Protein AF-A0A929RMU0-F1 (afdb_monomer_lite)

Sequence (120 aa):
MSVSWNREEVKRAIDKAASASETLYSAGVWAPDSGSRHQDKLVSKVTSMTMALGKASTIMSKISYALTNADNSFANADDQNAVNVQLAEQFNDDMNAKNSGHVPVGVCHPIPQVTTSSQE

Organism: NCBI:txid1852361

Structure (mmCIF, N/CA/C/O backbone):
data_AF-A0A929RMU0-F1
#
_entry.id   AF-A0A929RMU0-F1
#
loop_
_atom_site.group_PDB
_atom_site.id
_atom_site.type_symbol
_atom_site.label_atom_id
_atom_site.label_alt_id
_atom_site.label_comp_id
_atom_site.label_asym_id
_atom_site.label_entity_id
_atom_site.label_seq_id
_atom_site.pdbx_PDB_ins_code
_atom_site.Cartn_x
_atom_site.Cartn_y
_atom_site.Cartn_z
_atom_site.occupancy
_atom_site.B_iso_or_equiv
_atom_site.auth_seq_id
_atom_site.auth_comp_id
_atom_site.auth_asym_id
_atom_site.auth_atom_id
_atom_site.pdbx_PDB_model_num
ATOM 1 N N . MET A 1 1 ? -13.234 -19.317 8.347 1.00 40.62 1 MET A N 1
ATOM 2 C CA . MET A 1 1 ? -11.845 -18.835 8.492 1.00 40.62 1 MET A CA 1
ATOM 3 C C . MET A 1 1 ? -11.945 -17.405 9.003 1.00 40.62 1 MET A C 1
ATOM 5 O O . MET A 1 1 ? -12.429 -16.560 8.265 1.00 40.62 1 MET A O 1
ATOM 9 N N . SER A 1 2 ? -11.663 -17.158 10.284 1.00 51.72 2 SER A N 1
ATOM 10 C CA . SER A 1 2 ? -11.689 -15.803 10.849 1.00 51.72 2 SER A CA 1
ATOM 11 C C . SER A 1 2 ? -10.374 -15.115 10.505 1.00 51.72 2 SER A C 1
ATOM 13 O O . SER A 1 2 ? -9.311 -15.597 10.890 1.00 51.72 2 SER A O 1
ATOM 15 N N . VAL A 1 3 ? -10.435 -14.020 9.756 1.00 58.16 3 VAL A N 1
ATOM 16 C CA . VAL A 1 3 ? -9.270 -13.156 9.548 1.00 58.16 3 VAL A CA 1
ATOM 17 C C . VAL A 1 3 ? -9.005 -12.444 10.873 1.00 58.16 3 VAL A C 1
ATOM 19 O O . VAL A 1 3 ? -9.834 -11.655 11.316 1.00 58.16 3 VAL A O 1
ATOM 22 N N . SER A 1 4 ? -7.891 -12.753 11.537 1.00 71.88 4 SER A N 1
ATOM 23 C CA . SER A 1 4 ? -7.443 -12.009 12.717 1.00 71.88 4 SER A CA 1
ATOM 24 C C . SER A 1 4 ? -6.685 -10.765 12.256 1.00 71.88 4 SER A C 1
ATOM 26 O O . SER A 1 4 ? -5.638 -10.889 11.619 1.00 71.88 4 SER A O 1
ATOM 28 N N . TRP A 1 5 ? -7.209 -9.575 12.548 1.00 79.62 5 TRP A N 1
ATOM 29 C CA . TRP A 1 5 ? -6.548 -8.313 12.212 1.00 79.62 5 TRP A CA 1
ATOM 30 C C . TRP A 1 5 ? -5.328 -8.099 13.117 1.00 79.62 5 TRP A C 1
ATOM 32 O O . TRP A 1 5 ? -5.475 -7.920 14.323 1.00 79.62 5 TRP A O 1
ATOM 42 N N . ASN A 1 6 ? -4.119 -8.122 12.550 1.00 88.50 6 ASN A N 1
ATOM 43 C CA . ASN A 1 6 ? -2.897 -7.752 13.263 1.00 88.50 6 ASN A CA 1
ATOM 44 C C . ASN A 1 6 ? -2.457 -6.352 12.826 1.00 88.50 6 ASN A C 1
ATOM 46 O O . ASN A 1 6 ? -1.899 -6.171 11.743 1.00 88.50 6 ASN A O 1
ATOM 50 N N . ARG A 1 7 ? -2.680 -5.364 13.696 1.00 86.44 7 ARG A N 1
ATOM 51 C CA . ARG A 1 7 ? -2.398 -3.952 13.408 1.00 86.44 7 ARG A CA 1
ATOM 52 C C . ARG A 1 7 ? -0.941 -3.694 13.024 1.00 86.44 7 ARG A C 1
ATOM 54 O O . ARG A 1 7 ? -0.669 -2.903 12.124 1.00 86.44 7 ARG A O 1
ATOM 61 N N . GLU A 1 8 ? 0.011 -4.354 13.679 1.00 90.94 8 GLU A N 1
ATOM 62 C CA . GLU A 1 8 ? 1.426 -4.163 13.358 1.00 90.94 8 GLU A CA 1
ATOM 63 C C . GLU A 1 8 ? 1.779 -4.716 11.980 1.00 90.94 8 GLU A C 1
ATOM 65 O O . GLU A 1 8 ? 2.540 -4.099 11.235 1.00 90.94 8 GLU A O 1
ATOM 70 N N . GLU A 1 9 ? 1.234 -5.881 11.637 1.00 92.12 9 GLU A N 1
ATOM 71 C CA . GLU A 1 9 ? 1.439 -6.490 10.328 1.00 92.12 9 GLU A CA 1
ATOM 72 C C . GLU A 1 9 ? 0.846 -5.618 9.219 1.00 92.12 9 GLU A C 1
ATOM 74 O O . GLU A 1 9 ? 1.515 -5.353 8.217 1.00 92.12 9 GLU A O 1
ATOM 79 N N . VAL A 1 10 ? -0.363 -5.096 9.437 1.00 93.38 10 VAL A N 1
ATOM 80 C CA . VAL A 1 10 ? -1.028 -4.186 8.501 1.00 93.38 10 VAL A CA 1
ATOM 81 C C . VAL A 1 10 ? -0.234 -2.898 8.333 1.00 93.38 10 VAL A C 1
ATOM 83 O O . VAL A 1 10 ? 0.017 -2.486 7.201 1.00 93.38 10 VAL A O 1
ATOM 86 N N . LYS A 1 11 ? 0.240 -2.293 9.426 1.00 94.62 11 LYS A N 1
ATOM 87 C CA . LYS A 1 11 ? 1.075 -1.089 9.357 1.00 94.62 11 LYS A CA 1
ATOM 88 C C . LYS A 1 11 ? 2.351 -1.328 8.550 1.00 94.62 11 LYS A C 1
ATOM 90 O O . LYS A 1 11 ? 2.655 -0.564 7.638 1.00 94.62 11 LYS A O 1
ATOM 95 N N . ARG A 1 12 ? 3.050 -2.441 8.797 1.00 96.50 12 ARG A N 1
ATOM 96 C CA . ARG A 1 12 ? 4.227 -2.826 7.999 1.00 96.50 12 ARG A CA 1
ATOM 97 C C . ARG A 1 12 ? 3.878 -3.024 6.521 1.00 96.50 12 ARG A C 1
ATOM 99 O O . ARG A 1 12 ? 4.701 -2.717 5.661 1.00 96.50 12 ARG A O 1
ATOM 106 N N . ALA A 1 13 ? 2.698 -3.556 6.207 1.00 96.31 13 ALA A N 1
ATOM 107 C CA . ALA A 1 13 ? 2.243 -3.719 4.829 1.00 96.31 13 ALA A CA 1
ATOM 108 C C . ALA A 1 13 ? 1.939 -2.370 4.150 1.00 96.31 13 ALA A C 1
ATOM 110 O O . ALA A 1 13 ? 2.340 -2.180 3.001 1.00 96.31 13 ALA A O 1
ATOM 111 N N . ILE A 1 14 ? 1.309 -1.426 4.861 1.00 97.69 14 ILE A N 1
ATOM 112 C CA . ILE A 1 14 ? 1.064 -0.048 4.396 1.00 97.69 14 ILE A CA 1
ATOM 113 C C . ILE A 1 14 ? 2.385 0.631 4.028 1.00 97.69 14 ILE A C 1
ATOM 115 O O . ILE A 1 14 ? 2.512 1.138 2.909 1.00 97.69 14 ILE A O 1
ATOM 119 N N . ASP A 1 15 ? 3.370 0.580 4.930 1.00 97.81 15 ASP A N 1
ATOM 120 C CA . ASP A 1 15 ? 4.678 1.220 4.749 1.00 97.81 15 ASP A CA 1
ATOM 121 C C . ASP A 1 15 ? 5.444 0.606 3.568 1.00 97.81 15 ASP A C 1
ATOM 123 O O . ASP A 1 15 ? 5.983 1.319 2.719 1.00 97.81 15 ASP A O 1
ATOM 127 N N . LYS A 1 16 ? 5.441 -0.730 3.453 1.00 98.19 16 LYS A N 1
ATOM 128 C CA . LYS A 1 16 ? 6.063 -1.435 2.321 1.00 98.19 16 LYS A CA 1
ATOM 129 C C . LYS A 1 16 ? 5.406 -1.077 0.992 1.00 98.19 16 LYS A C 1
ATOM 131 O O . LYS A 1 16 ? 6.114 -0.868 0.011 1.00 98.19 16 LYS A O 1
ATOM 136 N N . ALA A 1 17 ? 4.077 -1.006 0.946 1.00 98.12 17 ALA A N 1
ATOM 137 C CA . ALA A 1 17 ? 3.351 -0.641 -0.266 1.00 98.12 17 ALA A CA 1
ATOM 138 C C . ALA A 1 17 ? 3.621 0.822 -0.663 1.00 98.12 17 ALA A C 1
ATOM 140 O O . ALA A 1 17 ? 3.871 1.100 -1.836 1.00 98.12 17 ALA A O 1
ATOM 141 N N . ALA A 1 18 ? 3.653 1.746 0.301 1.00 97.94 18 ALA A N 1
ATOM 142 C CA . ALA A 1 18 ? 4.003 3.144 0.053 1.00 97.94 18 ALA A CA 1
ATOM 143 C C . ALA A 1 18 ? 5.439 3.282 -0.485 1.00 97.94 18 ALA A C 1
ATOM 145 O O . ALA A 1 18 ? 5.655 3.883 -1.537 1.00 97.94 18 ALA A O 1
ATOM 146 N N . SER A 1 19 ? 6.407 2.638 0.171 1.00 97.94 19 SER A N 1
ATOM 147 C CA . SER A 1 19 ? 7.813 2.647 -0.252 1.00 97.94 19 SER A CA 1
ATOM 148 C C . SER A 1 19 ? 8.018 2.006 -1.630 1.00 97.94 19 SER A C 1
ATOM 150 O O . SER A 1 19 ? 8.741 2.546 -2.472 1.00 97.94 19 SER A O 1
ATOM 152 N N . ALA A 1 20 ? 7.342 0.887 -1.914 1.00 97.81 20 ALA A N 1
ATOM 153 C CA . ALA A 1 20 ? 7.379 0.255 -3.230 1.00 97.81 20 ALA A CA 1
ATOM 154 C C . ALA A 1 20 ? 6.796 1.174 -4.313 1.00 97.81 20 ALA A C 1
ATOM 156 O O . ALA A 1 20 ? 7.366 1.280 -5.398 1.00 97.81 20 ALA A O 1
ATOM 157 N N . SER A 1 21 ? 5.694 1.870 -4.016 1.00 98.00 21 SER A N 1
ATOM 158 C CA . SER A 1 21 ? 5.101 2.855 -4.923 1.00 98.00 21 SER A CA 1
ATOM 159 C C . SER A 1 21 ? 6.102 3.947 -5.301 1.00 98.00 21 SER A C 1
ATOM 161 O O . SER A 1 21 ? 6.275 4.234 -6.487 1.00 98.00 21 SER A O 1
ATOM 163 N N . GLU A 1 22 ? 6.776 4.531 -4.313 1.00 97.31 22 GLU A N 1
ATOM 164 C CA . GLU A 1 22 ? 7.763 5.594 -4.516 1.00 97.31 22 GLU A CA 1
ATOM 165 C C . GLU A 1 22 ? 9.000 5.099 -5.276 1.00 97.31 22 GLU A C 1
ATOM 167 O O . GLU A 1 22 ? 9.452 5.738 -6.230 1.00 97.31 22 GLU A O 1
ATOM 172 N N . THR A 1 23 ? 9.498 3.913 -4.927 1.00 97.25 23 THR A N 1
ATOM 173 C CA . THR A 1 23 ? 10.652 3.294 -5.596 1.00 97.25 23 THR A CA 1
ATOM 174 C C . THR A 1 23 ? 10.357 3.031 -7.073 1.00 97.25 23 THR A C 1
ATOM 176 O O . THR A 1 23 ? 11.158 3.354 -7.946 1.00 97.25 23 THR A O 1
ATOM 179 N N . LEU A 1 24 ? 9.181 2.480 -7.382 1.00 96.38 24 LEU A N 1
ATOM 180 C CA . LEU A 1 24 ? 8.775 2.190 -8.759 1.00 96.38 24 LEU A CA 1
ATOM 181 C C . LEU A 1 24 ? 8.549 3.464 -9.579 1.00 96.38 24 LEU A C 1
ATOM 183 O O . LEU A 1 24 ? 8.860 3.482 -10.768 1.00 96.38 24 LEU A O 1
ATOM 187 N N . TYR A 1 25 ? 8.028 4.523 -8.955 1.00 93.69 25 TYR A N 1
ATOM 188 C CA . TYR A 1 25 ? 7.832 5.816 -9.610 1.00 93.69 25 TYR A CA 1
ATOM 189 C C . TYR A 1 25 ? 9.163 6.503 -9.942 1.00 93.69 25 TYR A C 1
ATOM 191 O O . TYR A 1 25 ? 9.326 7.062 -11.024 1.00 93.69 25 TYR A O 1
ATOM 199 N N . SER A 1 26 ? 10.128 6.431 -9.023 1.00 93.56 26 SER A N 1
ATOM 2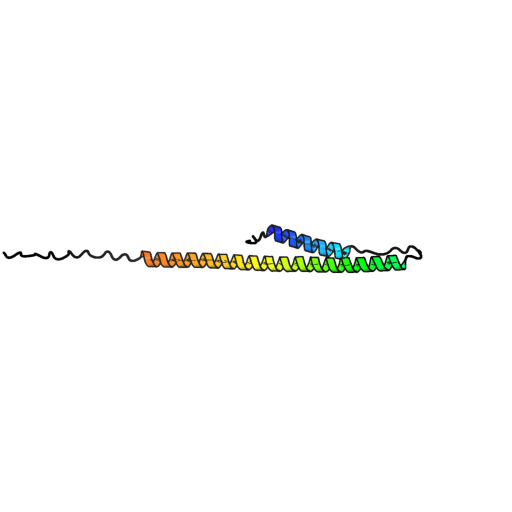00 C CA . SER A 1 26 ? 11.425 7.112 -9.127 1.00 93.56 26 SER A CA 1
ATOM 201 C C . SER A 1 26 ? 12.496 6.333 -9.897 1.00 93.56 26 SER A C 1
ATOM 203 O O . SER A 1 26 ? 13.537 6.902 -10.216 1.00 93.56 26 SER A O 1
ATOM 205 N N . ALA A 1 27 ? 12.245 5.068 -10.254 1.00 91.44 27 ALA A N 1
ATOM 206 C CA . ALA A 1 27 ? 13.218 4.186 -10.904 1.00 91.44 27 ALA A CA 1
ATOM 207 C C . ALA A 1 27 ? 13.830 4.733 -12.213 1.00 91.44 27 ALA A C 1
ATOM 209 O O . ALA A 1 27 ? 14.896 4.270 -12.606 1.00 91.44 27 ALA A O 1
ATOM 210 N N . GLY A 1 28 ? 13.177 5.693 -12.886 1.00 80.19 28 GLY A N 1
ATOM 211 C CA . GLY A 1 28 ? 13.796 6.527 -13.924 1.00 80.19 28 GLY A CA 1
ATOM 212 C C . GLY A 1 28 ? 14.553 5.750 -15.008 1.00 80.19 28 GLY A C 1
ATOM 213 O O . GLY A 1 28 ? 15.761 5.913 -15.161 1.00 80.19 28 GLY A O 1
ATOM 214 N N . VAL A 1 29 ? 13.864 4.892 -15.766 1.00 88.31 29 VAL A N 1
ATOM 215 C CA . VAL A 1 29 ? 14.499 4.106 -16.838 1.00 88.31 29 VAL A CA 1
ATOM 216 C C . VAL A 1 29 ? 14.550 4.919 -18.132 1.00 88.31 29 VAL A C 1
ATOM 218 O O . VAL A 1 29 ? 13.526 5.427 -18.593 1.00 88.31 29 VAL A O 1
ATOM 221 N N . TRP A 1 30 ? 15.733 5.009 -18.744 1.00 90.06 30 TRP A N 1
ATOM 222 C CA . TRP A 1 30 ? 15.955 5.710 -20.009 1.00 90.06 30 TRP A CA 1
ATOM 223 C C . TRP A 1 30 ? 16.803 4.869 -20.973 1.00 90.06 30 TRP A C 1
ATOM 225 O O . TRP A 1 30 ? 17.558 3.986 -20.565 1.00 90.06 30 TRP A O 1
ATOM 235 N N . ALA A 1 31 ? 16.622 5.108 -22.273 1.00 90.62 31 ALA A N 1
ATOM 236 C CA . ALA A 1 31 ? 17.355 4.419 -23.326 1.00 90.62 31 ALA A CA 1
ATOM 237 C C . ALA A 1 31 ? 18.589 5.247 -23.712 1.00 90.62 31 ALA A C 1
ATOM 239 O O . ALA A 1 31 ? 18.405 6.383 -24.155 1.00 90.62 31 ALA A O 1
ATOM 240 N N . PRO A 1 32 ? 19.817 4.708 -23.599 1.00 91.06 32 PRO A N 1
ATOM 241 C CA . PRO A 1 32 ? 21.001 5.388 -24.100 1.00 91.06 32 PRO A CA 1
ATOM 242 C C . PRO A 1 32 ? 20.949 5.567 -25.608 1.00 91.06 32 PRO A C 1
ATOM 244 O O . PRO A 1 32 ? 20.440 4.701 -26.324 1.00 91.06 32 PRO A O 1
ATOM 247 N N . ASP A 1 33 ? 21.487 6.688 -26.085 1.00 91.25 33 ASP A N 1
ATOM 248 C CA . ASP A 1 33 ? 21.743 6.853 -27.507 1.00 91.25 33 ASP A CA 1
ATOM 249 C C . ASP A 1 33 ? 22.948 5.992 -27.885 1.00 91.25 33 ASP A C 1
ATOM 251 O O . ASP A 1 33 ? 24.070 6.209 -27.426 1.00 91.25 33 ASP A O 1
ATOM 255 N N . SER A 1 34 ? 22.679 4.947 -28.659 1.00 90.12 34 SER A N 1
ATOM 256 C CA . SER A 1 34 ? 23.677 3.965 -29.069 1.00 90.12 34 SER A CA 1
ATOM 257 C C . SER A 1 34 ? 24.150 4.159 -30.507 1.00 90.12 34 SER A C 1
ATOM 259 O O . SER A 1 34 ? 25.047 3.436 -30.939 1.00 90.12 34 SER A O 1
ATOM 261 N N . GLY A 1 35 ? 23.511 5.045 -31.288 1.00 89.88 35 GLY A N 1
ATOM 262 C CA . GLY A 1 35 ? 23.730 5.151 -32.738 1.00 89.88 35 GLY A CA 1
ATOM 263 C C . GLY A 1 35 ? 23.427 3.863 -33.527 1.00 89.88 35 GLY A C 1
ATOM 264 O O . GLY A 1 35 ? 23.720 3.767 -34.718 1.00 89.88 35 GLY A O 1
ATOM 265 N N . SER A 1 36 ? 22.864 2.841 -32.877 1.00 94.81 36 SER A N 1
ATOM 266 C CA . SER A 1 36 ? 22.574 1.546 -33.483 1.00 94.81 36 SER A CA 1
ATOM 267 C C . SER A 1 36 ? 21.345 1.622 -34.382 1.00 94.81 36 SER A C 1
ATOM 269 O O . SER A 1 36 ? 20.349 2.254 -34.039 1.00 94.81 36 SER A O 1
ATOM 271 N N . ARG A 1 37 ? 21.316 0.822 -35.456 1.00 94.12 37 ARG A N 1
ATOM 272 C CA . ARG A 1 37 ? 20.089 0.562 -36.243 1.00 94.12 37 ARG A CA 1
ATOM 273 C C . ARG A 1 37 ? 18.921 0.006 -35.408 1.00 94.12 37 ARG A C 1
ATOM 275 O O . ARG A 1 37 ? 17.807 -0.118 -35.900 1.00 94.12 37 ARG A O 1
ATOM 282 N N . HIS A 1 38 ? 19.191 -0.426 -34.176 1.00 95.50 38 HIS A N 1
ATOM 283 C CA . HIS A 1 38 ? 18.200 -0.942 -33.236 1.00 95.50 38 HIS A CA 1
ATOM 284 C C . HIS A 1 38 ? 17.771 0.091 -32.176 1.00 95.50 38 HIS A C 1
ATOM 286 O O . HIS A 1 38 ? 17.031 -0.282 -31.265 1.00 95.50 38 HIS A O 1
ATOM 292 N N . GLN A 1 39 ? 18.195 1.359 -32.290 1.00 95.94 39 GLN A N 1
ATOM 293 C CA . GLN A 1 39 ? 17.890 2.432 -31.336 1.00 95.94 39 GLN A CA 1
ATOM 294 C C . GLN A 1 39 ? 16.382 2.579 -31.095 1.00 95.94 39 GLN A C 1
ATOM 296 O O . GLN A 1 39 ? 15.942 2.524 -29.951 1.00 95.94 39 GLN A O 1
ATOM 301 N N . ASP A 1 40 ? 15.571 2.636 -32.152 1.00 95.62 40 ASP A N 1
ATOM 302 C CA . ASP A 1 40 ? 14.114 2.792 -32.025 1.00 95.62 40 ASP A CA 1
ATOM 303 C C . ASP A 1 40 ? 13.464 1.633 -31.258 1.00 95.62 40 ASP A C 1
ATOM 305 O O . ASP A 1 40 ? 12.555 1.818 -30.444 1.00 95.62 40 ASP A O 1
ATOM 309 N N . LYS A 1 41 ? 13.973 0.411 -31.462 1.00 96.19 41 LYS A N 1
ATOM 310 C CA . LYS A 1 41 ? 13.501 -0.780 -30.745 1.00 96.19 41 LYS A CA 1
ATOM 311 C C . LYS A 1 41 ? 13.883 -0.731 -29.264 1.00 96.19 41 LYS A C 1
ATOM 313 O O . LYS A 1 41 ? 13.100 -1.182 -28.427 1.00 96.19 41 LYS A O 1
ATOM 318 N N . LEU A 1 42 ? 15.067 -0.208 -28.938 1.00 95.62 42 LEU A N 1
ATOM 319 C CA . LEU A 1 42 ? 15.502 0.006 -27.558 1.00 95.62 42 LEU A CA 1
ATOM 320 C C . LEU A 1 42 ? 14.633 1.068 -26.872 1.00 95.62 42 LEU A C 1
ATOM 322 O O . LEU A 1 42 ? 14.103 0.802 -25.794 1.00 95.62 42 LEU A O 1
ATOM 326 N N . VAL A 1 43 ? 14.419 2.212 -27.528 1.00 95.88 43 VAL A N 1
ATOM 327 C CA . VAL A 1 43 ? 13.552 3.295 -27.040 1.00 95.88 43 VAL A CA 1
ATOM 328 C C . VAL A 1 43 ? 12.144 2.769 -26.764 1.00 95.88 43 VAL A C 1
ATOM 330 O O . VAL A 1 43 ? 11.653 2.906 -25.648 1.00 95.88 43 VAL A O 1
ATOM 333 N N . SER A 1 44 ? 11.530 2.063 -27.718 1.00 96.00 44 SER A N 1
ATOM 334 C CA . SER A 1 44 ? 10.187 1.489 -27.557 1.00 96.00 44 SER A CA 1
ATOM 335 C C . SER A 1 44 ? 10.076 0.532 -26.357 1.00 96.00 44 SER A C 1
ATOM 337 O O . SER A 1 44 ? 9.101 0.579 -25.594 1.00 96.00 44 SER A O 1
ATOM 339 N N . LYS A 1 45 ? 11.090 -0.320 -26.145 1.00 96.00 45 LYS A N 1
ATOM 340 C CA . LYS A 1 45 ? 11.146 -1.227 -24.988 1.00 96.00 45 LYS A CA 1
ATOM 341 C C . LYS A 1 45 ? 11.259 -0.462 -23.673 1.00 96.00 45 LYS A C 1
ATOM 343 O O . LYS A 1 45 ? 10.514 -0.770 -22.746 1.00 96.00 45 LYS A O 1
ATOM 348 N N . VAL A 1 46 ? 12.139 0.535 -23.604 1.00 95.94 46 VAL A N 1
ATOM 349 C CA . VAL A 1 46 ? 12.294 1.368 -22.407 1.00 95.94 46 VAL A CA 1
ATOM 350 C C . VAL A 1 46 ? 11.009 2.135 -22.105 1.00 95.94 46 VAL A C 1
ATOM 352 O O . VAL A 1 46 ? 10.535 2.070 -20.978 1.00 95.94 46 VAL A O 1
ATOM 355 N N . THR A 1 47 ? 10.367 2.759 -23.097 1.00 94.81 47 THR A N 1
ATOM 356 C CA . THR A 1 47 ? 9.071 3.434 -22.913 1.00 94.81 47 THR A CA 1
ATOM 357 C C . THR A 1 47 ? 8.015 2.482 -22.348 1.00 94.81 47 THR A C 1
ATOM 359 O O . THR A 1 47 ? 7.283 2.833 -21.422 1.00 94.81 47 THR A O 1
ATOM 362 N N . SER A 1 48 ? 7.957 1.251 -22.863 1.00 95.69 48 SER A N 1
ATOM 363 C CA . SER A 1 48 ? 7.032 0.225 -22.368 1.00 95.69 48 SER A CA 1
ATOM 364 C C . SER A 1 48 ? 7.316 -0.163 -20.915 1.00 95.69 48 SER A C 1
ATOM 366 O O . SER A 1 48 ? 6.384 -0.296 -20.121 1.00 95.69 48 SER A O 1
ATOM 368 N N . MET A 1 49 ? 8.593 -0.300 -20.546 1.00 96.44 49 MET A N 1
ATOM 369 C CA . MET A 1 49 ? 9.006 -0.554 -19.163 1.00 96.44 49 MET A CA 1
ATOM 370 C C . MET A 1 49 ? 8.640 0.610 -18.241 1.00 96.44 49 MET A C 1
ATOM 372 O O . MET A 1 49 ? 8.058 0.376 -17.187 1.00 96.44 49 MET A O 1
ATOM 376 N N . THR A 1 50 ? 8.898 1.853 -18.649 1.00 95.19 50 THR A N 1
ATOM 377 C CA . THR A 1 50 ? 8.543 3.051 -17.874 1.00 95.19 50 THR A CA 1
ATOM 378 C C . THR A 1 50 ? 7.039 3.117 -17.606 1.00 95.19 50 THR A C 1
ATOM 380 O O . THR A 1 50 ? 6.620 3.344 -16.472 1.00 95.19 50 THR A O 1
ATOM 383 N N . MET A 1 51 ? 6.203 2.820 -18.608 1.00 94.31 51 MET A N 1
ATOM 384 C CA . MET A 1 51 ? 4.752 2.726 -18.409 1.00 94.31 51 MET A CA 1
ATOM 385 C C . MET A 1 51 ? 4.359 1.602 -17.441 1.00 94.31 51 MET A C 1
ATOM 387 O O . MET A 1 51 ? 3.463 1.785 -16.615 1.00 94.31 51 MET A O 1
ATOM 391 N N . ALA A 1 52 ? 4.999 0.434 -17.538 1.00 96.19 52 ALA A N 1
ATOM 392 C CA . ALA A 1 52 ? 4.727 -0.690 -16.646 1.00 96.19 52 ALA A CA 1
ATOM 393 C C . ALA A 1 52 ? 5.091 -0.363 -15.188 1.00 96.19 52 ALA A C 1
ATOM 395 O O . ALA A 1 52 ? 4.298 -0.639 -14.288 1.00 96.19 52 ALA A O 1
ATOM 396 N N . LEU A 1 53 ? 6.236 0.287 -14.964 1.00 96.94 53 LEU A N 1
ATOM 397 C CA . LEU A 1 53 ? 6.669 0.758 -13.646 1.00 96.94 53 LEU A CA 1
ATOM 398 C C . LEU A 1 53 ? 5.690 1.784 -13.064 1.00 96.94 53 LEU A C 1
ATOM 400 O O . LEU A 1 53 ? 5.275 1.640 -11.916 1.00 96.94 53 LEU A O 1
ATOM 404 N N . GLY A 1 54 ? 5.224 2.747 -13.867 1.00 96.62 54 GLY A N 1
ATOM 405 C CA . GLY A 1 54 ? 4.210 3.717 -13.434 1.00 96.62 54 GLY A CA 1
ATOM 406 C C . GLY A 1 54 ? 2.878 3.066 -13.035 1.00 96.62 54 GLY A C 1
ATOM 407 O O . GLY A 1 54 ? 2.273 3.429 -12.021 1.00 96.62 54 GLY A O 1
ATOM 408 N N . LYS A 1 55 ? 2.434 2.041 -13.777 1.00 96.94 55 LYS A N 1
ATOM 409 C CA . LYS A 1 55 ? 1.242 1.254 -13.414 1.00 96.94 55 LYS A CA 1
ATOM 410 C C . LYS A 1 55 ? 1.446 0.482 -12.111 1.00 96.94 55 LYS A C 1
ATOM 412 O O . LYS A 1 55 ? 0.569 0.514 -11.252 1.00 96.94 55 LYS A O 1
ATOM 417 N N . ALA A 1 56 ? 2.589 -0.183 -11.952 1.00 97.44 56 ALA A N 1
ATOM 418 C CA . ALA A 1 56 ? 2.914 -0.928 -10.739 1.00 97.44 56 ALA A CA 1
ATOM 419 C C . ALA A 1 56 ? 2.989 -0.003 -9.512 1.00 97.44 56 ALA A C 1
ATOM 421 O O . ALA A 1 56 ? 2.406 -0.318 -8.476 1.00 97.44 56 ALA A O 1
ATOM 422 N N . SER A 1 57 ? 3.608 1.172 -9.659 1.00 98.00 57 SER A N 1
ATOM 423 C CA . SER A 1 57 ? 3.623 2.224 -8.640 1.00 98.00 57 SER A CA 1
ATOM 424 C C . SER A 1 57 ? 2.202 2.621 -8.220 1.00 98.00 57 SER A C 1
ATOM 426 O O . SER A 1 57 ? 1.844 2.530 -7.048 1.00 98.00 57 SER A O 1
ATOM 428 N N . THR A 1 58 ? 1.336 2.928 -9.192 1.00 97.75 58 THR A N 1
ATOM 429 C CA . THR A 1 58 ? -0.070 3.288 -8.934 1.00 97.75 58 THR A CA 1
ATOM 430 C C . THR A 1 58 ? -0.824 2.190 -8.176 1.00 97.75 58 THR A C 1
ATOM 432 O O . THR A 1 58 ? -1.615 2.481 -7.279 1.00 97.75 58 THR A O 1
ATOM 435 N N . ILE A 1 59 ? -0.602 0.919 -8.526 1.00 98.19 59 ILE A N 1
ATOM 436 C CA . ILE A 1 59 ? -1.222 -0.221 -7.834 1.00 98.19 59 ILE A CA 1
ATOM 437 C C . ILE A 1 59 ? -0.755 -0.279 -6.376 1.00 98.19 59 ILE A C 1
ATOM 439 O O . ILE A 1 59 ? -1.591 -0.407 -5.483 1.00 98.19 59 ILE A O 1
ATOM 443 N N . MET A 1 60 ? 0.546 -0.134 -6.123 1.00 98.19 60 MET A N 1
ATOM 444 C CA . MET A 1 60 ? 1.098 -0.148 -4.764 1.00 98.19 60 MET A CA 1
ATOM 445 C C . MET A 1 60 ? 0.568 1.013 -3.912 1.00 98.19 60 MET A C 1
ATOM 447 O O . MET A 1 60 ? 0.176 0.799 -2.765 1.00 98.19 60 MET A O 1
ATOM 451 N N . SER A 1 61 ? 0.439 2.211 -4.490 1.00 98.25 61 SER A N 1
ATOM 452 C CA . SER A 1 61 ? -0.206 3.353 -3.828 1.00 98.25 61 SER A CA 1
ATOM 453 C C . SER A 1 61 ? -1.655 3.042 -3.426 1.00 98.25 61 SER A C 1
ATOM 455 O O . SER A 1 61 ? -2.050 3.267 -2.281 1.00 98.25 61 SER A O 1
ATOM 457 N N . LYS A 1 62 ? -2.441 2.438 -4.329 1.00 98.19 62 LYS A N 1
ATOM 458 C CA . LYS A 1 62 ? -3.829 2.038 -4.041 1.00 98.19 62 LYS A CA 1
ATOM 459 C C . LYS A 1 62 ? -3.926 0.971 -2.952 1.00 98.19 62 LYS A C 1
ATOM 461 O O . LYS A 1 62 ? -4.839 1.040 -2.135 1.00 98.19 62 LYS A O 1
ATOM 466 N N . ILE A 1 63 ? -3.002 0.009 -2.925 1.00 97.75 63 ILE A N 1
ATOM 467 C CA . ILE A 1 63 ? -2.933 -1.009 -1.866 1.00 97.75 63 ILE A CA 1
ATOM 468 C C . ILE A 1 63 ? -2.664 -0.345 -0.514 1.00 97.75 63 ILE A C 1
ATOM 470 O O . ILE A 1 63 ? -3.390 -0.606 0.441 1.00 97.75 63 ILE A O 1
ATOM 474 N N . SER A 1 64 ? -1.673 0.549 -0.442 1.00 98.00 64 SER A N 1
ATOM 475 C CA . SER A 1 64 ? -1.351 1.296 0.781 1.00 98.00 64 SER A CA 1
ATOM 476 C C . SER A 1 64 ? -2.563 2.087 1.299 1.00 98.00 64 SER A C 1
ATOM 478 O O . SER A 1 64 ? -2.924 1.993 2.475 1.00 98.00 64 SER A O 1
ATOM 480 N N . TYR A 1 65 ? -3.268 2.781 0.398 1.00 97.75 65 TYR A N 1
ATOM 481 C CA . TYR A 1 65 ? -4.488 3.523 0.721 1.00 97.75 65 TYR A CA 1
ATOM 482 C C . TYR A 1 65 ? -5.619 2.617 1.234 1.00 97.75 65 TYR A C 1
ATOM 484 O O . TYR A 1 65 ? -6.226 2.895 2.267 1.00 97.75 65 TYR A O 1
ATOM 492 N N . ALA A 1 66 ? -5.886 1.505 0.545 1.00 96.00 66 ALA A N 1
ATOM 493 C CA . ALA A 1 66 ? -6.934 0.568 0.940 1.00 96.00 66 ALA A CA 1
ATOM 494 C C . ALA A 1 66 ? -6.659 -0.057 2.317 1.00 96.00 66 ALA A C 1
ATOM 496 O O . ALA A 1 66 ? -7.571 -0.148 3.138 1.00 96.00 66 ALA A O 1
ATOM 497 N N . LEU A 1 67 ? -5.407 -0.435 2.590 1.00 95.62 67 LEU A N 1
ATOM 498 C CA . LEU A 1 67 ? -4.998 -0.971 3.890 1.00 95.62 67 LEU A CA 1
ATOM 499 C C . LEU A 1 67 ? -5.137 0.068 5.006 1.00 95.62 67 LEU A C 1
ATOM 501 O O . LEU A 1 67 ? -5.617 -0.268 6.083 1.00 95.62 67 LEU A O 1
ATOM 505 N N . THR A 1 68 ? -4.793 1.329 4.736 1.00 96.06 68 THR A N 1
ATOM 506 C CA . THR A 1 68 ? -4.978 2.433 5.693 1.00 96.06 68 THR A CA 1
ATOM 507 C C . THR A 1 68 ? -6.451 2.610 6.061 1.00 96.06 68 THR A C 1
ATOM 509 O O . THR A 1 68 ? -6.802 2.704 7.235 1.00 96.06 68 THR A O 1
ATOM 512 N N . ASN A 1 69 ? -7.337 2.606 5.064 1.00 94.88 69 ASN A N 1
ATOM 513 C CA . ASN A 1 69 ? -8.774 2.732 5.303 1.00 94.88 69 ASN A CA 1
ATOM 514 C C . ASN A 1 69 ? -9.347 1.536 6.070 1.00 94.88 69 ASN A C 1
ATOM 516 O O . ASN A 1 69 ? -10.216 1.712 6.928 1.00 94.88 69 ASN A O 1
ATOM 520 N N . ALA A 1 70 ? -8.867 0.329 5.766 1.00 90.94 70 ALA A N 1
ATOM 521 C CA . ALA A 1 70 ? -9.253 -0.865 6.498 1.00 90.94 70 ALA A CA 1
ATOM 522 C C . ALA A 1 70 ? -8.794 -0.786 7.964 1.00 90.94 70 ALA A C 1
ATOM 524 O O . ALA A 1 70 ? -9.618 -1.014 8.844 1.00 90.94 70 ALA A O 1
ATOM 525 N N . ASP A 1 71 ? -7.550 -0.371 8.241 1.00 92.38 71 ASP A N 1
ATOM 526 C CA . ASP A 1 71 ? -7.031 -0.228 9.615 1.00 92.38 71 ASP A CA 1
ATOM 527 C C . ASP A 1 71 ? -7.853 0.759 10.441 1.00 92.38 71 ASP A C 1
ATOM 529 O O . ASP A 1 71 ? -8.276 0.440 11.550 1.00 92.38 71 ASP A O 1
ATOM 533 N N . ASN A 1 72 ? -8.182 1.912 9.857 1.00 91.81 72 ASN A N 1
ATOM 534 C CA . ASN A 1 72 ? -9.043 2.898 10.506 1.00 91.81 72 ASN A CA 1
ATOM 535 C C . ASN A 1 72 ? -10.451 2.345 10.784 1.00 91.81 72 ASN A C 1
ATOM 537 O O . ASN A 1 72 ? -11.028 2.615 11.834 1.00 91.81 72 ASN A O 1
ATOM 541 N N . SER A 1 73 ? -11.010 1.559 9.860 1.00 91.06 73 SER A N 1
ATOM 542 C CA . SER A 1 73 ? -12.341 0.962 10.036 1.00 91.06 73 SER A CA 1
ATOM 543 C C . SER A 1 73 ? -12.349 -0.092 11.142 1.00 91.06 73 SER A C 1
ATOM 545 O O . SER A 1 73 ? -13.289 -0.135 11.932 1.00 91.06 73 SER A O 1
ATOM 547 N N . PHE A 1 74 ? -11.297 -0.914 11.222 1.00 88.50 74 PHE A N 1
ATOM 548 C CA . PHE A 1 74 ? -11.133 -1.888 12.298 1.00 88.50 74 PHE A CA 1
ATOM 549 C C . PHE A 1 74 ? -10.965 -1.208 13.655 1.00 88.50 74 PHE A C 1
ATOM 551 O O . PHE A 1 74 ? -11.643 -1.605 14.595 1.00 88.50 74 PHE A O 1
ATOM 558 N N . ALA A 1 75 ? -10.137 -0.163 13.749 1.00 87.69 75 ALA A N 1
ATOM 559 C CA . ALA A 1 75 ? -9.959 0.593 14.988 1.00 87.69 75 ALA A CA 1
ATOM 560 C C . ALA A 1 75 ? -11.284 1.196 15.487 1.00 87.69 75 ALA A C 1
ATOM 562 O O . ALA A 1 75 ? -11.662 0.989 16.634 1.00 87.69 75 ALA A O 1
ATOM 563 N N . ASN A 1 76 ? -12.047 1.844 14.601 1.00 90.00 76 ASN A N 1
ATOM 564 C CA . ASN A 1 76 ? -13.345 2.421 14.961 1.00 90.00 76 ASN A CA 1
ATOM 565 C C . ASN A 1 76 ? -14.360 1.358 15.419 1.00 90.00 76 ASN A C 1
ATOM 567 O O . ASN A 1 76 ? -15.161 1.606 16.320 1.00 90.00 76 ASN A O 1
ATOM 571 N N . ALA A 1 77 ? -14.361 0.184 14.780 1.00 88.38 77 ALA A N 1
ATOM 572 C CA . ALA A 1 77 ? -15.244 -0.912 15.163 1.00 88.38 77 ALA A CA 1
ATOM 573 C C . ALA A 1 77 ? -14.859 -1.510 16.525 1.00 88.38 77 ALA A C 1
ATOM 575 O O . ALA A 1 77 ? -15.748 -1.842 17.308 1.00 88.38 77 ALA A O 1
ATOM 576 N N . ASP A 1 78 ? -13.559 -1.624 16.808 1.00 86.75 78 ASP A N 1
ATOM 577 C CA . ASP A 1 78 ? -13.040 -2.104 18.091 1.00 86.75 78 ASP A CA 1
ATOM 578 C C . ASP A 1 78 ? -13.394 -1.139 19.232 1.00 86.75 78 ASP A C 1
ATOM 580 O O . ASP A 1 78 ? -13.973 -1.562 20.233 1.00 86.75 78 ASP A O 1
ATOM 584 N N . ASP A 1 79 ? -13.190 0.168 19.029 1.00 90.12 79 ASP A N 1
ATOM 585 C CA . ASP A 1 79 ? -13.575 1.215 19.984 1.00 90.12 79 ASP A CA 1
ATOM 586 C C . ASP A 1 79 ? -15.084 1.180 20.283 1.00 90.12 79 ASP A C 1
ATOM 588 O O . ASP A 1 79 ? -15.508 1.206 21.442 1.00 90.12 79 ASP A O 1
ATOM 592 N N . GLN A 1 80 ? -15.922 1.058 19.246 1.00 92.88 80 GLN A N 1
ATOM 593 C CA . GLN A 1 80 ? -17.372 0.954 19.422 1.00 92.88 80 GLN A CA 1
ATOM 594 C C . GLN A 1 80 ? -17.772 -0.330 20.159 1.00 92.88 80 GLN A C 1
ATOM 596 O O . GLN A 1 80 ? -18.703 -0.321 20.969 1.00 92.88 80 GLN A O 1
ATOM 601 N N . ASN A 1 81 ? -17.088 -1.443 19.890 1.00 90.44 81 ASN A N 1
ATOM 602 C CA . ASN A 1 81 ? -17.348 -2.701 20.574 1.00 90.44 81 ASN A CA 1
ATOM 603 C C . ASN A 1 81 ? -16.959 -2.619 22.058 1.00 90.44 81 ASN A C 1
ATOM 605 O O . ASN A 1 81 ? -17.724 -3.074 22.906 1.00 90.44 81 ASN A O 1
ATOM 609 N N . ALA A 1 82 ? -15.838 -1.971 22.387 1.00 92.56 82 ALA A N 1
ATOM 610 C CA . ALA A 1 82 ? -15.428 -1.723 23.767 1.00 92.56 82 ALA A CA 1
ATOM 611 C C . ALA A 1 82 ? -16.466 -0.886 24.535 1.00 92.56 82 ALA A C 1
ATOM 613 O O . ALA A 1 82 ? -16.818 -1.227 25.665 1.00 92.56 82 ALA A O 1
ATOM 614 N N . VAL A 1 83 ? -17.019 0.160 23.907 1.00 94.69 83 VAL A N 1
ATOM 615 C CA . VAL A 1 83 ? -18.116 0.959 24.484 1.00 94.69 83 VAL A CA 1
ATOM 616 C C . VAL A 1 83 ? -19.362 0.104 24.727 1.00 94.69 83 VAL A C 1
ATOM 618 O O . VAL A 1 83 ? -19.968 0.183 25.795 1.00 94.69 83 VAL A O 1
ATOM 621 N N . ASN A 1 84 ? -19.742 -0.739 23.765 1.00 93.44 84 ASN A N 1
ATOM 622 C CA . ASN A 1 84 ? -20.925 -1.592 23.891 1.00 93.44 84 ASN A CA 1
ATOM 623 C C . ASN A 1 84 ? -20.780 -2.625 25.020 1.00 93.44 84 ASN A C 1
ATOM 625 O O . ASN A 1 84 ? -21.750 -2.883 25.731 1.00 93.44 84 ASN A O 1
ATOM 629 N N . VAL A 1 85 ? -19.582 -3.191 25.203 1.00 94.00 85 VAL A N 1
ATOM 630 C CA . VAL A 1 85 ? -19.286 -4.108 26.315 1.00 94.00 85 VAL A CA 1
ATOM 631 C C . VAL A 1 85 ? -19.419 -3.386 27.656 1.00 94.00 85 VAL A C 1
ATOM 633 O O . VAL A 1 85 ? -20.154 -3.863 28.517 1.00 94.00 85 VAL A O 1
ATOM 636 N N . GLN A 1 86 ? -18.816 -2.202 27.807 1.00 93.75 86 GLN A N 1
ATOM 637 C CA . GLN A 1 86 ? -18.936 -1.405 29.036 1.00 93.75 86 GLN A CA 1
ATOM 638 C C . GLN A 1 86 ? -20.393 -1.049 29.355 1.00 93.75 86 GLN A C 1
ATOM 640 O O . GLN A 1 86 ? -20.813 -1.110 30.509 1.00 93.75 86 GLN A O 1
ATOM 645 N N . LEU A 1 87 ? -21.188 -0.701 28.340 1.00 94.06 87 LEU A N 1
ATOM 646 C CA . LEU A 1 87 ? -22.603 -0.390 28.529 1.00 94.06 87 LEU A CA 1
ATOM 647 C C . LEU A 1 87 ? -23.408 -1.625 28.965 1.00 94.06 87 LEU A C 1
ATOM 649 O O . LEU A 1 87 ? -24.292 -1.516 29.814 1.00 94.06 87 LEU A O 1
ATOM 653 N N . ALA A 1 88 ? -23.101 -2.798 28.406 1.00 91.44 88 ALA A N 1
ATOM 654 C CA . ALA A 1 88 ? -23.738 -4.053 28.795 1.00 91.44 88 ALA A CA 1
ATOM 655 C C . ALA A 1 88 ? -23.392 -4.446 30.242 1.00 91.44 88 ALA A C 1
ATOM 657 O O . ALA A 1 88 ? -24.279 -4.870 30.985 1.00 91.44 88 ALA A O 1
ATOM 658 N N . GLU A 1 89 ? -22.137 -4.259 30.656 1.00 93.25 89 GLU A N 1
ATOM 659 C CA . GLU A 1 89 ? -21.687 -4.473 32.037 1.00 93.25 89 GLU A CA 1
ATOM 660 C C . GLU A 1 89 ? -22.404 -3.525 33.008 1.00 93.25 89 GLU A C 1
ATOM 662 O O . GLU A 1 89 ? -23.008 -3.982 33.976 1.00 93.25 89 GLU A O 1
ATOM 667 N N . GLN A 1 90 ? -22.453 -2.225 32.696 1.00 91.75 90 GLN A N 1
ATOM 668 C CA . GLN A 1 90 ? -23.167 -1.231 33.508 1.00 91.75 90 GLN A CA 1
ATOM 669 C C . GLN A 1 90 ? -24.658 -1.546 33.651 1.00 91.75 90 GLN A C 1
ATOM 671 O O . GLN A 1 90 ? -25.218 -1.432 34.741 1.00 91.75 90 GLN A O 1
ATOM 676 N N . PHE A 1 91 ? -25.313 -1.946 32.560 1.00 91.06 91 PHE A N 1
ATOM 677 C CA . PHE A 1 91 ? -26.717 -2.345 32.595 1.00 91.06 91 PHE A CA 1
ATOM 678 C C . PHE A 1 91 ? -26.932 -3.567 33.497 1.00 91.06 91 PHE A C 1
ATOM 680 O O . PHE A 1 91 ? -27.878 -3.602 34.285 1.00 91.06 91 PHE A O 1
ATOM 687 N N . ASN A 1 92 ? -26.051 -4.564 33.403 1.00 91.75 92 ASN A N 1
ATOM 688 C CA . ASN A 1 92 ? -26.115 -5.758 34.237 1.00 91.75 92 ASN A CA 1
ATOM 689 C C . ASN A 1 92 ? -25.914 -5.427 35.726 1.00 91.75 92 ASN A C 1
ATOM 691 O O . ASN A 1 92 ? -26.651 -5.935 36.571 1.00 91.75 92 ASN A O 1
ATOM 695 N N . ASP A 1 93 ? -24.978 -4.536 36.047 1.00 90.88 93 ASP A N 1
ATOM 696 C CA . ASP A 1 93 ? -24.727 -4.083 37.417 1.00 90.88 93 ASP A CA 1
ATOM 697 C C . ASP A 1 93 ? 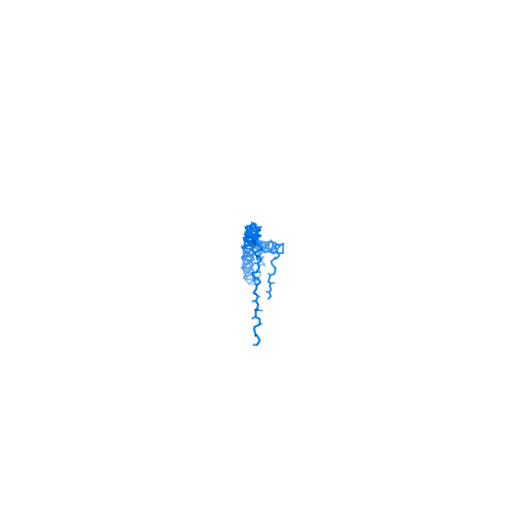-25.914 -3.302 37.997 1.00 90.88 93 ASP A C 1
ATOM 699 O O . ASP A 1 93 ? -26.333 -3.571 39.125 1.00 90.88 93 ASP A O 1
ATOM 703 N N . ASP A 1 94 ? -26.516 -2.393 37.223 1.00 89.81 94 ASP A N 1
ATOM 704 C CA . ASP A 1 94 ? -27.716 -1.645 37.627 1.00 89.81 94 ASP A CA 1
ATOM 705 C C . ASP A 1 94 ? -28.914 -2.580 37.875 1.00 89.81 94 ASP A C 1
ATOM 707 O O . ASP A 1 94 ? -29.623 -2.456 38.878 1.00 89.81 94 ASP A O 1
ATOM 711 N N . MET A 1 95 ? -29.112 -3.577 37.007 1.00 84.88 95 MET A N 1
ATOM 712 C CA . MET A 1 95 ? -30.162 -4.585 37.178 1.00 84.88 95 MET A CA 1
ATOM 713 C C . MET A 1 95 ? -29.930 -5.463 38.413 1.00 84.88 95 MET A C 1
ATOM 715 O O . MET A 1 95 ? -30.873 -5.737 39.161 1.00 84.88 95 MET A O 1
ATOM 719 N N . ASN A 1 96 ? -28.686 -5.871 38.671 1.00 83.56 96 ASN A N 1
ATOM 720 C CA . ASN A 1 96 ? -28.338 -6.634 39.868 1.00 83.56 96 ASN A CA 1
ATOM 721 C C . ASN A 1 96 ? -28.519 -5.803 41.144 1.00 83.56 96 ASN A C 1
ATOM 723 O O . ASN A 1 96 ? -29.073 -6.303 42.124 1.00 83.56 96 ASN A O 1
ATOM 727 N N . ALA A 1 97 ? -28.132 -4.526 41.130 1.00 81.81 97 ALA A N 1
ATOM 728 C CA . ALA A 1 97 ? -28.335 -3.616 42.254 1.00 81.81 97 ALA A CA 1
ATOM 729 C C . ALA A 1 97 ? -29.827 -3.423 42.574 1.00 81.81 97 ALA A C 1
ATOM 731 O O . ALA A 1 97 ? -30.224 -3.487 43.740 1.00 81.81 97 ALA A O 1
ATOM 732 N N . LYS A 1 98 ? -30.673 -3.261 41.548 1.00 78.75 98 LYS A N 1
ATOM 733 C CA . LYS A 1 98 ? -32.133 -3.138 41.704 1.00 78.75 98 LYS A CA 1
ATOM 734 C C . LYS A 1 98 ? -32.788 -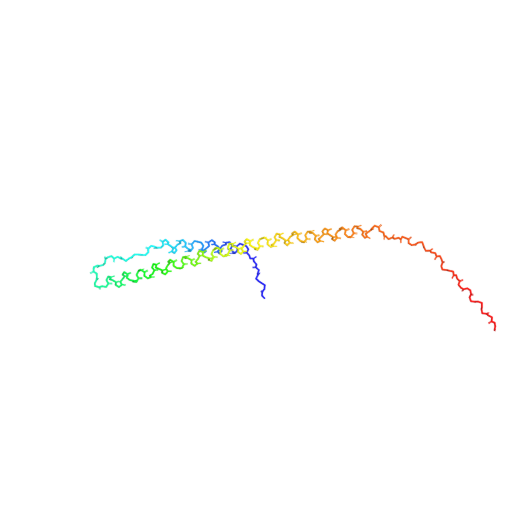4.419 42.229 1.00 78.75 98 LYS A C 1
ATOM 736 O O . LYS A 1 98 ? -33.688 -4.338 43.062 1.00 78.75 98 LYS A O 1
ATOM 741 N N . ASN A 1 99 ? -32.322 -5.590 41.796 1.00 67.81 99 ASN A N 1
ATOM 742 C CA . ASN A 1 99 ? -32.881 -6.881 42.216 1.00 67.81 99 ASN A CA 1
ATOM 743 C C . ASN A 1 99 ? -32.368 -7.376 43.581 1.00 67.81 99 ASN A C 1
ATOM 745 O O . ASN A 1 99 ? -33.011 -8.221 44.199 1.00 67.81 99 ASN A O 1
ATOM 749 N N . SER A 1 100 ? -31.254 -6.843 44.089 1.00 61.44 100 SER A N 1
ATOM 750 C CA . SER A 1 100 ? -30.707 -7.206 45.409 1.00 61.44 100 SER A CA 1
ATOM 751 C C . SER A 1 100 ? -31.469 -6.558 46.587 1.00 61.44 100 SER A C 1
ATOM 753 O O . SER A 1 100 ? -31.318 -6.960 47.739 1.00 61.44 100 SER A O 1
ATOM 755 N N . GLY A 1 101 ? -32.335 -5.569 46.322 1.00 55.62 101 GLY A N 1
ATOM 756 C CA . GLY A 1 101 ? -33.006 -4.757 47.347 1.00 55.62 101 GLY A CA 1
ATOM 757 C C . GLY A 1 101 ? -34.314 -5.299 47.946 1.00 55.62 101 GLY A C 1
ATOM 758 O O . GLY A 1 101 ? -34.868 -4.651 48.835 1.00 55.62 101 GLY A O 1
ATOM 759 N N . HIS A 1 102 ? -34.857 -6.439 47.503 1.00 51.25 102 HIS A N 1
ATOM 760 C CA . HIS A 1 102 ? -36.130 -6.932 48.050 1.00 51.25 102 HIS A CA 1
ATOM 761 C C . HIS A 1 102 ? -36.268 -8.458 47.976 1.00 51.25 102 HIS A C 1
ATOM 763 O O . HIS A 1 102 ? -36.893 -9.002 47.070 1.00 51.25 102 HIS A O 1
ATOM 769 N N . VAL A 1 103 ? -35.745 -9.157 48.985 1.00 50.62 103 VAL A N 1
ATOM 770 C CA . VAL A 1 103 ? -36.364 -10.414 49.419 1.00 50.62 103 VAL A CA 1
ATOM 771 C C . VAL A 1 103 ? -37.367 -10.018 50.503 1.00 50.62 103 VAL A C 1
ATOM 773 O O . VAL A 1 103 ? -36.940 -9.665 51.605 1.00 50.62 103 VAL A O 1
ATOM 776 N N . PRO A 1 104 ? -38.686 -10.007 50.234 1.00 48.97 104 PRO A N 1
ATOM 777 C CA . PRO A 1 104 ? -39.646 -9.854 51.306 1.00 48.97 104 PRO A CA 1
ATOM 778 C C . PRO A 1 104 ? -39.473 -11.076 52.202 1.00 48.97 104 PRO A C 1
ATOM 780 O O . PRO A 1 104 ? -39.684 -12.209 51.766 1.00 48.97 104 PRO A O 1
ATOM 783 N N . VAL A 1 105 ? -39.046 -10.856 53.445 1.00 54.19 105 VAL A N 1
ATOM 784 C CA . VAL A 1 105 ? -39.094 -11.877 54.490 1.00 54.19 105 VAL A CA 1
ATOM 785 C C . VAL A 1 105 ? -40.576 -12.158 54.707 1.00 54.19 105 VAL A C 1
ATOM 787 O O . VAL A 1 105 ? -41.262 -11.452 55.444 1.00 54.19 105 VAL A O 1
ATOM 790 N N . GLY A 1 106 ? -41.098 -13.122 53.949 1.00 46.72 106 GLY A N 1
ATOM 791 C CA . GLY A 1 106 ? -42.474 -13.563 54.046 1.00 46.72 106 GLY A CA 1
ATOM 792 C C . GLY A 1 106 ? -42.726 -13.996 55.479 1.00 46.72 106 GLY A C 1
ATOM 793 O O . GLY A 1 106 ? -42.096 -14.926 55.977 1.00 46.72 106 GLY A O 1
ATOM 794 N N . VAL A 1 107 ? -43.628 -13.290 56.152 1.00 49.72 107 VAL A N 1
ATOM 795 C CA . VAL A 1 107 ? -44.162 -13.695 57.447 1.00 49.72 107 VAL A CA 1
ATOM 796 C C . VAL A 1 107 ? -44.762 -15.090 57.260 1.00 49.72 107 VAL A C 1
ATOM 798 O O . VAL A 1 107 ? -45.791 -15.241 56.595 1.00 49.72 107 VAL A O 1
ATOM 801 N N . CYS A 1 108 ? -44.099 -16.114 57.802 1.00 45.78 108 CYS A N 1
ATOM 802 C CA . CYS A 1 108 ? -44.640 -17.465 57.889 1.00 45.78 108 CYS A CA 1
ATOM 803 C C . CYS A 1 108 ? -45.908 -17.412 58.744 1.00 45.78 108 CYS A C 1
ATOM 805 O O . CYS A 1 108 ? -45.839 -17.377 59.971 1.00 45.78 108 CYS A O 1
ATOM 807 N N . HIS A 1 109 ? -47.070 -17.387 58.099 1.00 47.84 109 HIS A N 1
ATOM 808 C CA . HIS A 1 109 ? -48.331 -17.613 58.788 1.00 47.84 109 HIS A CA 1
ATOM 809 C C . HIS A 1 109 ? -48.471 -19.127 59.004 1.00 47.84 109 HIS A C 1
ATOM 811 O O . HIS A 1 109 ? -48.332 -19.882 58.036 1.00 47.84 109 HIS A O 1
ATOM 817 N N . PRO A 1 110 ? -48.703 -19.599 60.242 1.00 47.78 110 PRO A N 1
ATOM 818 C CA . PRO A 1 110 ? -48.907 -21.015 60.492 1.00 47.78 110 PRO A CA 1
ATOM 819 C C . PRO A 1 110 ? -50.117 -21.519 59.699 1.00 47.78 110 PRO A C 1
ATOM 821 O O . PRO A 1 110 ? -51.188 -20.912 59.721 1.00 47.78 110 PRO A O 1
ATOM 824 N N . ILE A 1 111 ? -49.933 -22.635 58.993 1.00 53.19 111 ILE A N 1
ATOM 825 C CA . ILE A 1 111 ? -51.004 -23.335 58.280 1.00 53.19 111 ILE A CA 1
ATOM 826 C C . ILE A 1 111 ? -52.031 -23.814 59.324 1.00 53.19 111 ILE A C 1
ATOM 828 O O . ILE A 1 111 ? -51.629 -24.481 60.282 1.00 53.19 111 ILE A O 1
ATOM 832 N N . PRO A 1 112 ? -53.336 -23.513 59.179 1.00 49.06 112 PRO A N 1
ATOM 833 C CA . PRO A 1 112 ? -54.356 -24.050 60.072 1.00 49.06 112 PRO A CA 1
ATOM 834 C C . PRO A 1 112 ? -54.362 -25.579 59.995 1.00 49.06 112 PRO A C 1
ATOM 836 O O . PRO A 1 112 ? -54.483 -26.151 58.910 1.00 49.06 112 PRO A O 1
ATOM 839 N N . GLN A 1 113 ? -54.228 -26.251 61.140 1.00 47.22 113 GLN A N 1
ATOM 840 C CA . GLN A 1 113 ? -54.364 -27.703 61.197 1.00 47.22 113 GLN A CA 1
ATOM 841 C C . GLN A 1 113 ? -55.819 -28.089 60.919 1.00 47.22 113 GLN A C 1
ATOM 843 O O . GLN A 1 113 ? -56.726 -27.699 61.651 1.00 47.22 113 GLN A O 1
ATOM 848 N N . VAL A 1 114 ? -56.034 -28.872 59.8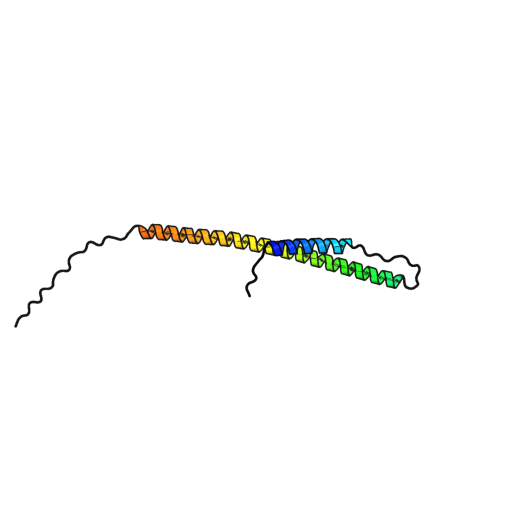62 1.00 48.59 114 VAL A N 1
ATOM 849 C CA . VAL A 1 114 ? -57.318 -29.521 59.594 1.00 48.59 114 VAL A CA 1
ATOM 850 C C . VAL A 1 114 ? -57.438 -30.710 60.543 1.00 48.59 114 VAL A C 1
ATOM 852 O O . VAL A 1 114 ? -56.729 -31.704 60.394 1.00 48.59 114 VAL A O 1
ATOM 855 N N . THR A 1 115 ? -58.322 -30.618 61.532 1.00 53.38 115 THR A N 1
ATOM 856 C CA . THR A 1 115 ? -58.736 -31.769 62.335 1.00 53.38 115 THR A CA 1
ATOM 857 C C . THR A 1 115 ? -59.717 -32.607 61.521 1.00 53.38 115 THR A C 1
ATOM 859 O O . THR A 1 115 ? -60.885 -32.257 61.362 1.00 53.38 115 THR A O 1
ATOM 862 N N . THR A 1 116 ? -59.261 -33.739 60.988 1.00 50.00 116 THR A N 1
ATOM 863 C CA . THR A 1 116 ? -60.173 -34.766 60.478 1.00 50.00 116 THR A CA 1
ATOM 864 C C . THR A 1 116 ? -60.775 -35.502 61.670 1.00 50.00 116 THR A C 1
ATOM 866 O O . THR A 1 116 ? -60.121 -36.341 62.288 1.00 50.00 116 THR A O 1
ATOM 869 N N . SER A 1 117 ? -62.013 -35.156 62.017 1.00 51.56 117 SER A N 1
ATOM 870 C CA . SER A 1 117 ? -62.847 -35.956 62.912 1.00 51.56 117 SER A CA 1
ATOM 871 C C . SER A 1 117 ? -63.326 -37.179 62.132 1.00 51.56 117 SER A C 1
ATOM 873 O O . SER A 1 117 ? -64.231 -37.068 61.309 1.00 51.56 117 SER A O 1
ATOM 875 N N . SER A 1 118 ? -62.696 -38.333 62.349 1.00 44.50 118 SER A N 1
ATOM 876 C CA . SER A 1 118 ? -63.235 -39.613 61.887 1.00 44.50 118 SER A CA 1
ATOM 877 C C . SER A 1 118 ? -64.393 -39.993 62.807 1.00 44.50 118 SER A C 1
ATOM 879 O O . SER A 1 118 ? -64.166 -40.325 63.969 1.00 44.50 118 SER A O 1
ATOM 881 N N . GLN A 1 119 ? -65.627 -39.881 62.311 1.00 44.47 119 GLN A N 1
ATOM 882 C CA . GLN A 1 119 ? -66.764 -40.601 62.883 1.00 44.47 119 GLN A CA 1
ATOM 883 C C . GLN A 1 119 ? -66.831 -4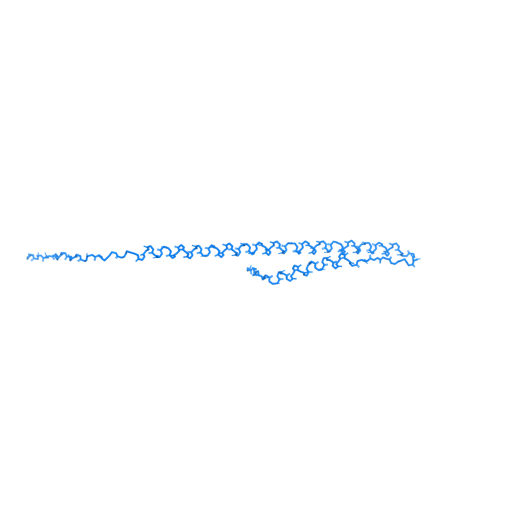2.009 62.282 1.00 44.47 119 GLN A C 1
ATOM 885 O O . GLN A 1 119 ? -66.426 -42.219 61.138 1.00 44.47 119 GLN A O 1
ATOM 890 N N . GLU A 1 120 ? -67.274 -42.915 63.148 1.00 42.94 120 GLU A N 1
ATOM 891 C CA . GLU A 1 120 ? -67.293 -44.383 63.108 1.00 42.94 120 GLU A CA 1
ATOM 892 C C . GLU A 1 120 ? -67.986 -45.021 61.8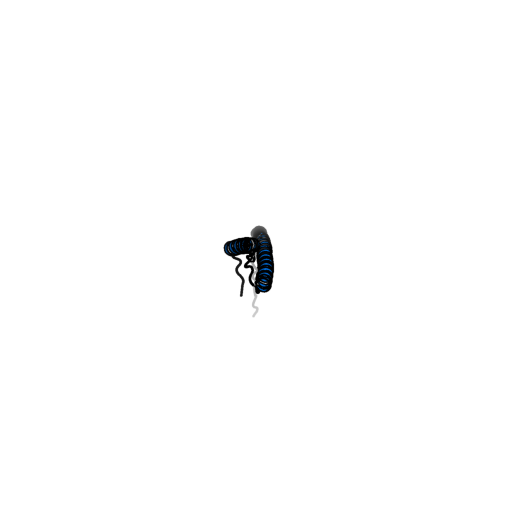96 1.00 42.94 120 GLU A C 1
ATOM 894 O O . GLU A 1 120 ? -68.962 -44.435 61.371 1.00 42.94 120 GLU A O 1
#

pLDDT: mean 84.23, std 18.02, range [40.62, 98.25]

Foldseek 3Di:
DDDDDDLVVLVVLLVVLLVLLVCLLPVDFAQDDPVDPCSVVSRVVSVVSNVVSNVSSVVSNVSSVVSVVVSVVVVVVVVVVVVVVVVVVVVVVVVCVVVVPDPDPPDPDDDDDDDDDDDD

Secondary structure (DSSP, 8-state):
------HHHHHHHHHHHHHHHHHHHHT---------TTHHHHHHHHHHHHHHHHHHHHHHHHHHHHHHHHHHHHHHHHHHHHHHHHHHHHHHHHHHHHHTT-------PPPPP-------

Radius of gyration: 37.9 Å; chains: 1; bounding box: 91×52×99 Å